Protein AF-A0A0B8PLE0-F1 (afdb_monomer_lite)

Radius of gyration: 30.24 Å; chains: 1; bounding box: 67×17×90 Å

Structure (mmCIF, N/CA/C/O backbone):
data_AF-A0A0B8PLE0-F1
#
_entry.id   AF-A0A0B8PLE0-F1
#
loop_
_atom_site.group_PDB
_atom_site.id
_atom_site.type_symbol
_atom_site.label_atom_id
_atom_site.label_alt_id
_atom_site.label_comp_id
_atom_site.label_asym_id
_atom_site.label_entity_id
_atom_site.label_seq_id
_atom_site.pdbx_PDB_ins_code
_atom_site.Cartn_x
_atom_site.Cartn_y
_atom_site.Cartn_z
_atom_site.occupancy
_atom_site.B_iso_or_equiv
_atom_site.auth_seq_id
_atom_site.auth_comp_id
_atom_site.auth_asym_id
_atom_site.auth_atom_id
_atom_site.pdbx_PDB_model_num
ATOM 1 N N . MET A 1 1 ? -44.446 -1.941 62.205 1.00 48.59 1 MET A N 1
ATOM 2 C CA . MET A 1 1 ? -44.378 -2.336 60.776 1.00 48.59 1 MET A CA 1
ATOM 3 C C . MET A 1 1 ? -43.706 -1.281 59.868 1.00 48.59 1 MET A C 1
ATOM 5 O O . MET A 1 1 ? -44.010 -1.232 58.689 1.00 48.59 1 MET A O 1
ATOM 9 N N . LEU A 1 2 ? -42.747 -0.468 60.348 1.00 51.50 2 LEU A N 1
ATOM 10 C CA . LEU A 1 2 ? -42.121 0.595 59.525 1.00 51.50 2 LEU A CA 1
ATOM 11 C C . LEU A 1 2 ? -40.685 0.287 59.054 1.00 51.50 2 LEU A C 1
ATOM 13 O O . LEU A 1 2 ? -40.217 0.886 58.094 1.00 51.50 2 LEU A O 1
ATOM 17 N N . PHE A 1 3 ? -40.000 -0.687 59.663 1.00 43.31 3 PHE A N 1
ATOM 18 C CA . PHE A 1 3 ? -38.613 -1.021 59.308 1.00 43.31 3 PHE A CA 1
ATOM 19 C C . PHE A 1 3 ? -38.476 -1.831 58.007 1.00 43.31 3 PHE A C 1
ATOM 21 O O . PHE A 1 3 ? -37.500 -1.663 57.283 1.00 43.31 3 PHE A O 1
ATOM 28 N N . PHE A 1 4 ? -39.464 -2.659 57.655 1.00 40.78 4 PHE A N 1
ATOM 29 C CA . PHE A 1 4 ? -39.395 -3.498 56.449 1.00 40.78 4 PHE A CA 1
ATOM 30 C C . PHE A 1 4 ? -39.575 -2.706 55.145 1.00 40.78 4 PHE A C 1
ATOM 32 O O . PHE A 1 4 ? -38.960 -3.041 54.135 1.00 40.78 4 PHE A O 1
ATOM 39 N N . TYR A 1 5 ? -40.349 -1.616 55.172 1.00 46.59 5 TYR A N 1
ATOM 40 C CA . TYR A 1 5 ? -40.568 -0.765 53.997 1.00 46.59 5 TYR A CA 1
ATOM 41 C C . TYR A 1 5 ? -39.313 0.026 53.606 1.00 46.59 5 TYR A C 1
ATOM 43 O O . TYR A 1 5 ? -39.017 0.141 52.421 1.00 46.59 5 TYR A O 1
ATOM 51 N N . ALA A 1 6 ? -38.546 0.517 54.588 1.00 48.22 6 ALA A N 1
ATOM 52 C CA . ALA A 1 6 ? -37.306 1.259 54.346 1.00 48.22 6 ALA A CA 1
ATOM 53 C C . ALA A 1 6 ? -36.193 0.375 53.751 1.00 48.22 6 ALA A C 1
ATOM 55 O O . ALA A 1 6 ? -35.435 0.812 52.888 1.00 48.22 6 ALA A O 1
ATOM 56 N N . VAL A 1 7 ? -36.115 -0.892 54.172 1.00 52.41 7 VAL A N 1
ATOM 57 C CA . VAL A 1 7 ? -35.147 -1.860 53.627 1.00 52.41 7 VAL A CA 1
ATOM 58 C C . VAL A 1 7 ? -35.521 -2.270 52.198 1.00 52.41 7 VAL A C 1
ATOM 60 O O . VAL A 1 7 ? -34.641 -2.388 51.344 1.00 52.41 7 VAL A O 1
ATOM 63 N N .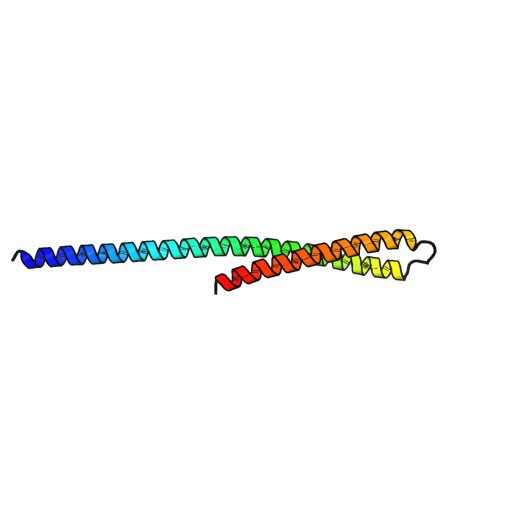 ALA A 1 8 ? -36.814 -2.428 51.902 1.00 53.19 8 ALA A N 1
ATOM 64 C CA . ALA A 1 8 ? -37.303 -2.750 50.559 1.00 53.19 8 ALA A CA 1
ATOM 65 C C . ALA A 1 8 ? -37.091 -1.600 49.550 1.00 53.19 8 ALA A C 1
ATOM 67 O O . ALA A 1 8 ? -36.701 -1.839 48.408 1.00 53.19 8 ALA A O 1
ATOM 68 N N . THR A 1 9 ? -37.276 -0.340 49.956 1.00 54.62 9 THR A N 1
ATOM 69 C CA . THR A 1 9 ? -37.030 0.823 49.083 1.00 54.62 9 THR A CA 1
ATOM 70 C C . THR A 1 9 ? -35.539 1.120 48.886 1.00 54.62 9 THR A C 1
ATOM 72 O O . THR A 1 9 ? -35.134 1.500 47.784 1.00 54.62 9 THR A O 1
ATOM 75 N N . ALA A 1 1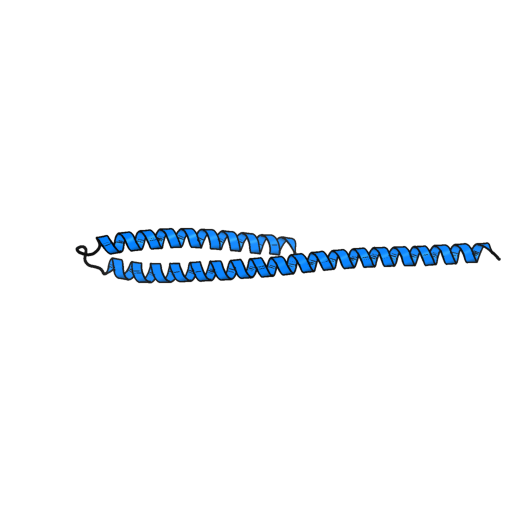0 ? -34.694 0.883 49.8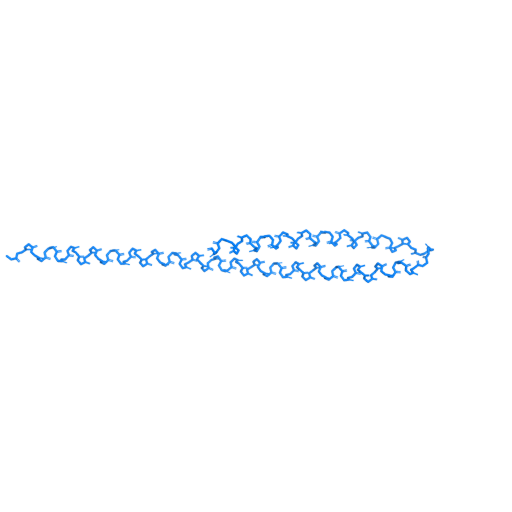95 1.00 55.69 10 ALA A N 1
ATOM 76 C CA . ALA A 1 10 ? -33.238 1.010 49.773 1.00 55.69 10 ALA A CA 1
ATOM 77 C C . ALA A 1 10 ? -32.620 -0.077 48.870 1.00 55.69 10 ALA A C 1
ATOM 79 O O . ALA A 1 10 ? -31.709 0.192 48.088 1.00 55.69 10 ALA A O 1
ATOM 80 N N . SER A 1 11 ? -33.142 -1.305 48.926 1.00 57.38 11 SER A N 1
ATOM 81 C CA . SER A 1 11 ? -32.694 -2.405 48.059 1.00 57.38 11 SER A CA 1
ATOM 82 C C . SER A 1 11 ? -33.166 -2.239 46.610 1.00 57.38 11 SER A C 1
ATOM 84 O O . SER A 1 11 ? -32.382 -2.472 45.687 1.00 57.38 11 SER A O 1
ATOM 86 N N . ALA A 1 12 ? -34.390 -1.746 46.388 1.00 61.69 12 ALA A N 1
ATOM 87 C CA . ALA A 1 12 ? -34.890 -1.417 45.051 1.00 61.69 12 ALA A CA 1
ATOM 88 C C . ALA A 1 12 ? -34.089 -0.282 44.383 1.00 61.69 12 ALA A C 1
ATOM 90 O O . ALA A 1 12 ? -33.731 -0.389 43.209 1.00 61.69 12 ALA A O 1
ATOM 91 N N . THR A 1 13 ? -33.740 0.771 45.132 1.00 65.12 13 THR A N 1
ATOM 92 C CA . THR A 1 13 ? -32.924 1.886 44.614 1.00 65.12 13 THR A CA 1
ATOM 93 C C . THR A 1 13 ? -31.465 1.486 44.359 1.00 65.12 13 THR A C 1
ATOM 95 O O . THR A 1 13 ? -30.875 1.900 43.357 1.00 65.12 13 THR A O 1
ATOM 98 N N . ALA A 1 14 ? -30.883 0.617 45.191 1.00 64.81 14 ALA A N 1
ATOM 99 C CA . ALA A 1 14 ? -29.546 0.065 44.964 1.00 64.81 14 ALA A CA 1
ATOM 100 C C . ALA A 1 14 ? -29.476 -0.826 43.707 1.00 64.81 14 ALA A C 1
ATOM 102 O O . ALA A 1 14 ? -28.528 -0.722 42.924 1.00 64.81 14 ALA A O 1
ATOM 103 N N . LEU A 1 15 ? -30.495 -1.661 43.466 1.00 64.19 15 LEU A N 1
ATOM 104 C CA . LEU A 1 15 ? -30.608 -2.490 42.259 1.00 64.19 15 LEU A CA 1
ATOM 105 C C . LEU A 1 15 ? -30.810 -1.648 40.988 1.00 64.19 15 LEU A C 1
ATOM 107 O O . LEU A 1 15 ? -30.201 -1.943 39.953 1.00 64.19 15 LEU A O 1
ATOM 111 N N . SER A 1 16 ? -31.598 -0.567 41.053 1.00 63.91 16 SER A N 1
ATOM 112 C CA . SER A 1 16 ? -31.736 0.372 39.931 1.00 63.91 16 SER A CA 1
ATOM 113 C C . SER A 1 16 ? -30.428 1.117 39.635 1.00 63.91 16 SER A C 1
ATOM 115 O O . SER A 1 16 ? -30.047 1.273 38.480 1.00 63.91 16 SER A O 1
ATOM 117 N N . LEU A 1 17 ? -29.672 1.517 40.663 1.00 71.44 17 LEU A N 1
ATOM 118 C CA . LEU A 1 17 ? -28.357 2.153 40.494 1.00 71.44 17 LEU A CA 1
ATOM 119 C C . LEU A 1 17 ? -27.326 1.203 39.868 1.00 71.44 17 LEU A C 1
ATOM 121 O O . LEU A 1 17 ? -26.591 1.596 38.963 1.00 71.44 17 LEU A O 1
ATOM 125 N N . LEU A 1 18 ? -27.292 -0.059 40.305 1.00 70.75 18 LEU A N 1
ATOM 126 C CA . LEU A 1 18 ? -26.428 -1.097 39.732 1.00 70.75 18 LEU A CA 1
ATOM 127 C C . LEU A 1 18 ? -26.749 -1.379 38.260 1.00 70.75 18 LEU A C 1
ATOM 129 O O . LEU A 1 18 ? -25.833 -1.529 37.451 1.00 70.75 18 LEU A O 1
ATOM 133 N N . SER A 1 19 ? -28.031 -1.435 37.899 1.00 66.88 19 SER A N 1
ATOM 134 C CA . SER A 1 19 ? -28.461 -1.649 36.511 1.00 66.88 19 SER A CA 1
ATOM 135 C C . SER A 1 19 ? -28.168 -0.442 35.615 1.00 66.88 19 SER A C 1
ATOM 137 O O . SER A 1 19 ? -27.660 -0.634 34.512 1.00 66.88 19 SER A O 1
ATOM 139 N N . ILE A 1 20 ? -28.353 0.792 36.100 1.00 74.00 20 ILE A N 1
ATOM 140 C CA . ILE A 1 20 ? -27.934 2.020 35.395 1.00 74.00 20 ILE A CA 1
ATOM 141 C C . ILE A 1 20 ? -26.410 2.047 35.197 1.00 74.00 20 ILE A C 1
ATOM 143 O O . ILE A 1 20 ? -25.923 2.355 34.105 1.00 74.00 20 ILE A O 1
ATOM 147 N N . LYS A 1 21 ? -25.635 1.681 36.225 1.00 76.50 21 LYS A N 1
ATOM 148 C CA . LYS A 1 21 ? -24.170 1.621 36.134 1.00 76.50 21 LYS A CA 1
ATOM 149 C C . LYS A 1 21 ? -23.716 0.588 35.098 1.00 76.50 21 LYS A C 1
ATOM 151 O O . LYS A 1 21 ? -22.913 0.909 34.230 1.00 76.50 21 LYS A O 1
ATOM 156 N N . ARG A 1 22 ? -24.303 -0.613 35.107 1.00 73.25 22 ARG A N 1
ATOM 157 C CA . ARG A 1 22 ? -24.036 -1.632 34.079 1.00 73.25 22 ARG A CA 1
ATOM 158 C C . ARG A 1 22 ? -24.418 -1.148 32.682 1.00 73.25 22 ARG A C 1
ATOM 160 O O . ARG A 1 22 ? -23.611 -1.268 31.774 1.00 73.25 22 ARG A O 1
ATOM 167 N N . PHE A 1 23 ? -25.592 -0.540 32.516 1.00 73.81 23 PHE A N 1
ATOM 168 C CA . PHE A 1 23 ? -26.048 -0.015 31.225 1.00 73.81 23 PHE A CA 1
ATOM 169 C C . PHE A 1 23 ? -25.105 1.059 30.665 1.00 73.81 23 PHE A C 1
ATOM 171 O O . PHE A 1 23 ? -24.750 1.038 29.487 1.00 73.81 23 PHE A O 1
ATOM 178 N N . THR A 1 24 ? -24.651 1.984 31.514 1.00 76.94 24 THR A N 1
ATOM 179 C CA . THR A 1 24 ? -23.685 3.022 31.121 1.00 76.94 24 THR A CA 1
ATOM 180 C C . THR A 1 24 ? -22.309 2.447 30.781 1.00 76.94 24 THR A C 1
ATOM 182 O O . THR A 1 24 ? -21.695 2.895 29.814 1.00 76.94 24 THR A O 1
ATOM 185 N N . GLU A 1 25 ? -21.840 1.425 31.500 1.00 78.31 25 GLU A N 1
ATOM 186 C CA . GLU A 1 25 ? -20.613 0.690 31.165 1.00 78.31 25 GLU A CA 1
ATOM 187 C C . GLU A 1 25 ? -20.736 -0.064 29.831 1.00 78.31 25 GLU A C 1
ATOM 189 O O . GLU A 1 25 ? -19.832 0.019 29.000 1.00 78.31 25 GLU A O 1
ATOM 194 N N . THR A 1 26 ? -21.859 -0.742 29.575 1.00 73.75 26 THR A N 1
ATOM 195 C CA . THR A 1 26 ? -22.113 -1.430 28.297 1.00 73.75 26 THR A CA 1
ATOM 196 C C . THR A 1 26 ? -22.155 -0.443 27.133 1.00 73.75 26 THR A C 1
ATOM 198 O O . THR A 1 26 ? -21.534 -0.683 26.100 1.00 73.75 26 THR A O 1
ATOM 201 N N . ARG A 1 27 ? -22.816 0.708 27.309 1.00 74.00 27 ARG A N 1
ATOM 202 C CA . ARG A 1 27 ? -22.908 1.746 26.274 1.00 74.00 27 ARG A CA 1
ATOM 203 C C . ARG A 1 27 ? -21.546 2.370 25.954 1.00 74.00 27 ARG A C 1
ATOM 205 O O . ARG A 1 27 ? -21.257 2.630 24.791 1.00 74.00 27 ARG A O 1
ATOM 212 N N . LYS A 1 28 ? -20.689 2.568 26.965 1.00 77.75 28 LYS A N 1
ATOM 213 C CA . LYS A 1 28 ? -19.298 3.008 26.758 1.00 77.75 28 LYS A CA 1
ATOM 214 C C . LYS A 1 28 ? -18.491 1.981 25.967 1.00 77.75 28 LYS A C 1
ATOM 216 O O . LYS A 1 28 ? -17.797 2.369 25.037 1.00 77.75 28 LYS A O 1
ATOM 221 N N . LYS A 1 29 ? -18.611 0.688 26.291 1.00 76.00 29 LYS A N 1
ATOM 222 C CA . LYS A 1 29 ? -17.936 -0.383 25.536 1.00 76.00 29 LYS A CA 1
ATOM 223 C C . LYS A 1 29 ? -18.375 -0.419 24.071 1.00 76.00 29 LYS A C 1
ATOM 225 O O . LYS A 1 29 ? -17.520 -0.414 23.198 1.00 76.00 29 LYS A O 1
ATOM 230 N N . GLN A 1 30 ? -19.680 -0.343 23.805 1.00 75.00 30 GLN A N 1
ATOM 231 C CA . GLN A 1 30 ? -20.208 -0.294 22.435 1.00 75.00 30 GLN A CA 1
ATOM 232 C C . GLN A 1 30 ? -19.736 0.939 21.650 1.00 75.00 30 GLN A C 1
ATOM 234 O O . GLN A 1 30 ? -19.453 0.833 20.461 1.00 75.00 30 GLN A O 1
ATOM 239 N N . SER A 1 31 ? -19.628 2.103 22.303 1.00 79.81 31 SER A N 1
ATOM 240 C CA . SER A 1 31 ? -19.069 3.314 21.679 1.00 79.81 31 SER A CA 1
ATOM 241 C C . SER A 1 31 ? -17.629 3.088 21.223 1.00 79.81 31 SER A C 1
ATOM 243 O O . SER A 1 31 ? -17.294 3.365 20.077 1.00 79.81 31 SER A O 1
ATOM 245 N N . VAL A 1 32 ? -16.798 2.528 22.106 1.00 81.25 32 VAL A N 1
ATOM 246 C CA . VAL A 1 32 ? -15.387 2.241 21.821 1.00 81.25 32 VAL A CA 1
ATOM 247 C C . VAL A 1 32 ? -15.250 1.200 20.707 1.00 81.25 32 VAL A C 1
ATOM 249 O O . VAL A 1 32 ? -14.468 1.397 19.784 1.00 81.25 32 VAL A O 1
ATOM 252 N N . GLU A 1 33 ? -16.042 0.127 20.728 1.00 80.50 33 GLU A N 1
ATOM 253 C CA . GLU A 1 33 ? -16.055 -0.875 19.651 1.00 80.50 33 GLU A CA 1
ATOM 254 C C . GLU A 1 33 ? -16.440 -0.260 18.297 1.00 80.50 33 GLU A C 1
ATOM 256 O O . GLU A 1 33 ? -15.782 -0.524 17.291 1.00 80.50 33 GLU A O 1
ATOM 261 N N . SER A 1 34 ? -17.457 0.606 18.269 1.00 83.75 34 SER A N 1
ATOM 262 C CA . SER A 1 34 ? -17.870 1.320 17.056 1.00 83.75 34 SER A CA 1
ATOM 263 C C . SER A 1 34 ? -16.772 2.249 16.528 1.00 83.75 34 SER A C 1
ATOM 265 O O . SER A 1 34 ? -16.558 2.317 15.317 1.00 83.75 34 SER A O 1
ATOM 267 N N . GLU A 1 35 ? -16.074 2.973 17.404 1.00 86.19 35 GLU A N 1
ATOM 268 C CA . GLU A 1 35 ? -14.953 3.843 17.024 1.00 86.19 35 GLU A CA 1
ATOM 269 C C . GLU A 1 35 ? -13.793 3.033 16.433 1.00 86.19 35 GLU A C 1
ATOM 271 O O . GLU A 1 35 ? -13.262 3.382 15.376 1.00 86.19 35 GLU A O 1
ATOM 276 N N . ILE A 1 36 ? -13.438 1.910 17.062 1.00 83.75 36 ILE A N 1
ATOM 277 C CA . ILE A 1 36 ? -12.364 1.040 16.576 1.00 83.75 36 ILE A CA 1
ATOM 278 C C . ILE A 1 36 ? -12.747 0.399 15.232 1.00 83.75 36 ILE A C 1
ATOM 280 O O . ILE A 1 36 ? -11.906 0.311 14.337 1.00 83.75 36 ILE A O 1
ATOM 284 N N . GLN A 1 37 ? -14.011 0.011 15.028 1.00 84.81 37 GLN A N 1
ATOM 285 C CA . GLN A 1 37 ? -14.493 -0.492 13.733 1.00 84.81 37 GLN A CA 1
ATOM 286 C C . GLN A 1 37 ? -14.417 0.566 12.624 1.00 84.81 37 GLN A C 1
ATOM 288 O O . GLN A 1 37 ? -13.990 0.258 11.508 1.00 84.81 37 GLN A O 1
ATOM 293 N N . GLN A 1 38 ? -14.785 1.817 12.919 1.00 89.31 38 GLN A N 1
ATOM 294 C CA . GLN A 1 38 ? -14.645 2.919 11.964 1.00 89.31 38 GLN A CA 1
ATOM 295 C C . GLN A 1 38 ? -13.180 3.147 11.589 1.00 89.31 38 GLN A C 1
ATOM 297 O O . GLN A 1 38 ? -12.861 3.257 10.403 1.00 89.31 38 GLN A O 1
ATOM 302 N N . GLN A 1 39 ? -12.279 3.153 12.575 1.00 88.81 39 GLN A N 1
ATOM 303 C CA . GLN A 1 39 ? -10.842 3.248 12.323 1.00 88.81 39 GLN A CA 1
ATOM 304 C C . GLN A 1 39 ? -10.359 2.073 11.471 1.00 88.81 39 GLN A C 1
ATOM 306 O O . GLN A 1 39 ? -9.714 2.288 10.448 1.00 88.81 39 GLN A O 1
ATOM 311 N N . LEU A 1 40 ? -10.724 0.835 11.810 1.00 89.94 40 LEU A N 1
ATOM 312 C CA . LEU A 1 40 ? -10.332 -0.348 11.044 1.00 89.94 40 LEU A CA 1
ATOM 313 C C . LEU A 1 40 ? -10.762 -0.245 9.574 1.00 89.94 40 LEU A C 1
ATOM 315 O O . LEU A 1 40 ? -9.969 -0.546 8.681 1.00 89.94 40 LEU A O 1
ATOM 319 N N . SER A 1 41 ? -11.982 0.235 9.313 1.00 90.56 41 SER A N 1
ATOM 320 C CA . SER A 1 41 ? -12.461 0.474 7.949 1.00 90.56 41 SER A CA 1
ATOM 321 C C . SER A 1 41 ? -11.626 1.526 7.214 1.00 90.56 41 SER A C 1
ATOM 323 O O . SER A 1 41 ? -11.350 1.358 6.026 1.00 90.56 41 SER A O 1
ATOM 325 N N . GLN A 1 42 ? -11.204 2.598 7.890 1.00 92.44 42 GLN A N 1
ATOM 326 C CA . GLN A 1 42 ? -10.335 3.618 7.296 1.00 92.44 42 GLN A CA 1
ATOM 327 C C . GLN A 1 42 ? -8.958 3.042 6.946 1.00 92.44 42 GLN A C 1
ATOM 329 O O . GLN A 1 42 ? -8.492 3.208 5.819 1.00 92.44 42 GLN A O 1
ATOM 334 N N . TYR A 1 43 ? -8.330 2.310 7.869 1.00 92.00 43 TYR A N 1
ATOM 335 C CA . TYR A 1 43 ? -7.030 1.679 7.628 1.00 92.00 43 TYR A CA 1
ATOM 336 C C . TYR A 1 43 ? -7.090 0.604 6.540 1.00 92.00 43 TYR A C 1
ATOM 338 O O . TYR A 1 43 ? -6.149 0.491 5.756 1.00 92.00 43 TYR A O 1
ATOM 346 N N . LEU A 1 44 ? -8.197 -0.138 6.436 1.00 93.00 44 LEU A N 1
ATOM 347 C CA . LEU A 1 44 ? -8.421 -1.083 5.343 1.00 93.00 44 LEU A CA 1
ATOM 348 C C . LEU A 1 44 ? -8.457 -0.372 3.986 1.00 93.00 44 LEU A C 1
ATOM 350 O O . LEU A 1 44 ? -7.808 -0.817 3.044 1.00 93.00 44 LEU A O 1
ATOM 354 N N . ASN A 1 45 ? -9.164 0.755 3.889 1.00 94.88 45 ASN A N 1
ATOM 355 C CA . ASN A 1 45 ? -9.217 1.535 2.652 1.00 94.88 45 ASN A CA 1
ATOM 356 C C . ASN A 1 45 ? -7.835 2.074 2.256 1.00 94.88 45 ASN A C 1
ATOM 358 O O . ASN A 1 45 ? -7.462 1.999 1.087 1.00 94.88 45 ASN A O 1
ATOM 362 N N . ILE A 1 46 ? -7.053 2.561 3.227 1.00 94.19 46 ILE A N 1
ATOM 363 C CA . ILE A 1 46 ? -5.671 3.014 3.001 1.00 94.19 46 ILE A CA 1
ATOM 364 C C . ILE A 1 46 ? -4.791 1.853 2.525 1.00 94.19 46 ILE A C 1
ATOM 366 O O . ILE A 1 46 ? -4.011 2.015 1.587 1.00 94.19 46 ILE A O 1
ATOM 370 N N . TYR A 1 47 ? -4.924 0.678 3.145 1.00 95.62 47 TYR A N 1
ATOM 371 C CA . TYR A 1 47 ? -4.204 -0.527 2.744 1.00 95.62 47 TYR A CA 1
ATOM 372 C C . TYR A 1 47 ? -4.525 -0.931 1.299 1.00 95.62 47 TYR A C 1
ATOM 374 O O . TYR A 1 47 ? -3.602 -1.112 0.508 1.00 95.62 47 TYR A O 1
ATOM 382 N N . ILE A 1 48 ? -5.809 -1.000 0.939 1.00 95.88 48 ILE A N 1
ATOM 383 C CA . ILE A 1 48 ? -6.255 -1.364 -0.414 1.00 95.88 48 ILE A CA 1
ATOM 384 C C . ILE A 1 48 ? -5.740 -0.360 -1.453 1.00 95.88 48 ILE A C 1
ATOM 386 O O . ILE A 1 48 ? -5.285 -0.756 -2.525 1.00 95.88 48 ILE A O 1
ATOM 390 N N . ASP A 1 49 ? -5.792 0.941 -1.161 1.00 96.50 49 ASP A N 1
ATOM 391 C CA . ASP A 1 49 ? -5.269 1.968 -2.068 1.00 96.50 49 ASP A CA 1
ATOM 392 C C . ASP A 1 49 ? -3.746 1.854 -2.247 1.00 96.50 49 ASP A C 1
ATOM 394 O O . ASP A 1 49 ? -3.238 1.913 -3.371 1.00 96.50 49 ASP A O 1
ATOM 398 N N . ALA A 1 50 ? -3.008 1.628 -1.156 1.00 95.38 50 ALA A N 1
ATOM 399 C CA . ALA A 1 50 ? -1.563 1.434 -1.207 1.00 95.38 50 ALA A CA 1
ATOM 400 C C . ALA A 1 50 ? -1.173 0.168 -1.990 1.00 95.38 50 ALA A C 1
ATOM 402 O O . ALA A 1 50 ? -0.231 0.212 -2.782 1.00 95.38 50 ALA A O 1
ATOM 403 N N . GLU A 1 51 ? -1.912 -0.929 -1.809 1.00 95.38 51 GLU A N 1
ATOM 404 C CA . GLU A 1 51 ? -1.742 -2.186 -2.546 1.00 95.38 51 GLU A CA 1
ATOM 405 C C . GLU A 1 51 ? -1.971 -1.986 -4.048 1.00 95.38 51 GLU A C 1
ATOM 407 O O . GLU A 1 51 ? -1.093 -2.302 -4.847 1.00 95.38 51 GLU A O 1
ATOM 412 N N . ARG A 1 52 ? -3.080 -1.344 -4.437 1.00 96.56 52 ARG A N 1
ATOM 413 C CA . ARG A 1 52 ? -3.383 -1.045 -5.848 1.00 96.56 52 ARG A CA 1
ATOM 414 C C . ARG A 1 52 ? -2.300 -0.203 -6.514 1.00 96.56 52 ARG A C 1
ATOM 416 O O . ARG A 1 52 ? -1.906 -0.488 -7.642 1.00 96.56 52 ARG A O 1
ATOM 423 N N . LYS A 1 53 ? -1.808 0.832 -5.826 1.00 95.50 53 LYS A N 1
ATOM 424 C CA . LYS A 1 53 ? -0.730 1.692 -6.341 1.00 95.50 53 LYS A CA 1
ATOM 425 C C . LYS A 1 53 ? 0.581 0.925 -6.490 1.00 95.50 53 LYS A C 1
ATOM 427 O O . LYS A 1 53 ? 1.277 1.114 -7.483 1.00 95.50 53 LYS A O 1
ATOM 432 N N . TYR A 1 54 ? 0.905 0.062 -5.527 1.00 96.12 54 TYR A N 1
ATOM 433 C CA . TYR A 1 54 ? 2.091 -0.785 -5.590 1.00 96.12 54 TYR A CA 1
ATOM 434 C C . TYR A 1 54 ? 2.017 -1.805 -6.737 1.00 96.12 54 TYR A C 1
ATOM 436 O O . TYR A 1 54 ? 2.984 -1.961 -7.481 1.00 96.12 54 TYR A O 1
ATOM 444 N N . ASP A 1 55 ? 0.868 -2.446 -6.941 1.00 96.00 55 ASP A N 1
ATOM 445 C CA . ASP A 1 55 ? 0.685 -3.403 -8.035 1.00 96.00 55 ASP A CA 1
ATOM 446 C C . ASP A 1 55 ? 0.717 -2.731 -9.413 1.00 96.00 55 ASP A C 1
ATOM 448 O O . ASP A 1 55 ? 1.317 -3.273 -10.345 1.00 96.00 55 ASP A O 1
ATOM 452 N N . ALA A 1 56 ? 0.149 -1.527 -9.540 1.00 95.25 56 ALA A N 1
ATOM 453 C CA . ALA A 1 56 ? 0.203 -0.750 -10.776 1.00 95.25 56 ALA A CA 1
ATOM 454 C C . ALA A 1 56 ? 1.652 -0.438 -11.186 1.00 95.25 56 ALA A C 1
ATOM 456 O O . ALA A 1 56 ? 2.065 -0.789 -12.294 1.00 95.25 56 ALA A O 1
ATOM 457 N N . ILE A 1 57 ? 2.453 0.133 -10.275 1.00 94.88 57 ILE A N 1
ATOM 458 C CA . ILE A 1 57 ? 3.851 0.481 -10.571 1.00 94.88 57 ILE A CA 1
ATOM 459 C C . ILE A 1 57 ? 4.719 -0.766 -10.786 1.00 94.88 57 ILE A C 1
ATOM 461 O O . ILE A 1 57 ? 5.607 -0.775 -11.635 1.00 94.88 57 ILE A O 1
ATOM 465 N N . LYS A 1 58 ? 4.440 -1.863 -10.071 1.00 94.94 58 LYS A N 1
ATOM 466 C CA . LYS A 1 58 ? 5.123 -3.149 -10.258 1.00 94.94 58 LYS A CA 1
ATOM 467 C C . LYS A 1 58 ? 4.856 -3.734 -11.645 1.00 94.94 58 LYS A C 1
ATOM 469 O O . LYS A 1 58 ? 5.783 -4.240 -12.278 1.00 94.94 58 LYS A O 1
ATOM 474 N N . SER A 1 59 ? 3.611 -3.664 -12.115 1.00 94.62 59 SER A N 1
ATOM 475 C CA . SER A 1 59 ? 3.240 -4.099 -13.463 1.00 94.62 59 SER A CA 1
ATOM 476 C C . SER A 1 59 ? 3.918 -3.236 -14.527 1.00 94.62 59 SER A C 1
ATOM 478 O O . SER A 1 59 ? 4.507 -3.770 -15.466 1.00 94.62 59 SER A O 1
ATOM 480 N N . GLU A 1 60 ? 3.894 -1.913 -14.364 1.00 93.94 60 GLU A N 1
ATOM 481 C CA . GLU A 1 60 ? 4.551 -0.981 -15.283 1.00 93.94 60 GLU A CA 1
ATOM 482 C C . GLU A 1 60 ? 6.065 -1.222 -15.360 1.00 93.94 60 GLU A C 1
ATOM 484 O O . GLU A 1 60 ? 6.615 -1.376 -16.454 1.00 93.94 60 GLU A O 1
ATOM 489 N N . PHE A 1 61 ? 6.727 -1.357 -14.208 1.00 93.12 61 PHE A N 1
ATOM 490 C CA . PHE A 1 61 ? 8.151 -1.675 -14.129 1.00 93.12 61 PHE A CA 1
ATOM 491 C C . PHE A 1 61 ? 8.476 -3.002 -14.827 1.00 93.12 61 PHE A C 1
ATOM 493 O O . PHE A 1 61 ? 9.446 -3.084 -15.578 1.00 93.12 61 PHE A O 1
ATOM 500 N N . ALA A 1 62 ? 7.656 -4.040 -14.634 1.00 92.69 62 ALA A N 1
ATOM 501 C CA . ALA A 1 62 ? 7.861 -5.338 -15.275 1.00 92.69 62 ALA A CA 1
ATOM 502 C C . ALA A 1 62 ? 7.749 -5.261 -16.806 1.00 92.69 62 ALA A C 1
ATOM 504 O O . ALA A 1 62 ? 8.530 -5.897 -17.516 1.00 92.69 62 ALA A O 1
ATOM 505 N N . VAL A 1 63 ? 6.799 -4.476 -17.319 1.00 92.06 63 VAL A N 1
ATOM 506 C CA . VAL A 1 63 ? 6.618 -4.263 -18.759 1.00 92.06 63 VAL A CA 1
ATOM 507 C C . VAL A 1 63 ? 7.798 -3.477 -19.335 1.00 92.06 63 VAL A C 1
ATOM 509 O O . VAL A 1 63 ? 8.444 -3.944 -20.273 1.00 92.06 63 VAL A O 1
ATOM 512 N N . LYS A 1 64 ? 8.140 -2.327 -18.746 1.00 89.81 64 LYS A N 1
ATOM 513 C CA . LYS A 1 64 ? 9.231 -1.468 -19.232 1.00 89.81 64 LYS A CA 1
ATOM 514 C C . LYS A 1 64 ? 10.610 -2.111 -19.095 1.00 89.81 64 LYS A C 1
ATOM 516 O O . LYS A 1 64 ? 11.431 -1.974 -19.998 1.00 89.81 64 LYS A O 1
ATOM 521 N N . SER A 1 65 ? 10.841 -2.911 -18.054 1.00 89.25 65 SER A N 1
ATOM 522 C CA . SER A 1 65 ? 12.078 -3.687 -17.899 1.00 89.25 65 SER A CA 1
ATOM 523 C C . SER A 1 65 ? 12.293 -4.672 -19.054 1.00 89.25 65 SER A C 1
ATOM 525 O O . SER A 1 65 ? 13.408 -4.792 -19.564 1.00 89.25 65 SER A O 1
ATOM 527 N N . ARG A 1 66 ? 11.228 -5.339 -19.523 1.00 89.31 66 ARG A N 1
ATOM 528 C CA . ARG A 1 66 ? 11.308 -6.233 -20.691 1.00 89.31 66 ARG A CA 1
ATOM 529 C C . ARG A 1 66 ? 11.642 -5.465 -21.964 1.00 89.31 66 ARG A C 1
ATOM 531 O O . ARG A 1 66 ? 12.494 -5.916 -22.723 1.00 89.31 66 ARG A O 1
ATOM 538 N N . PHE A 1 67 ? 11.020 -4.303 -22.171 1.00 87.19 67 PHE A N 1
ATOM 539 C CA . PHE A 1 67 ? 11.347 -3.440 -23.306 1.00 87.19 67 PHE A CA 1
ATOM 540 C C . PHE A 1 67 ? 12.811 -2.994 -23.260 1.00 87.19 67 PHE A C 1
ATOM 542 O O . PHE A 1 67 ? 13.527 -3.197 -24.232 1.00 87.19 67 PHE A O 1
ATOM 549 N N . TYR A 1 68 ? 13.296 -2.515 -22.112 1.00 85.69 68 TYR A N 1
ATOM 550 C CA . TYR A 1 68 ? 14.694 -2.113 -21.924 1.00 85.69 68 TYR A CA 1
ATOM 551 C C . TYR A 1 68 ? 15.703 -3.209 -22.310 1.00 85.69 68 TYR A C 1
ATOM 553 O O . TYR A 1 68 ? 16.718 -2.931 -22.951 1.00 85.69 68 TYR A O 1
ATOM 561 N N . GLN A 1 69 ? 15.420 -4.465 -21.950 1.00 84.75 69 GLN A N 1
ATOM 562 C CA . GLN A 1 69 ? 16.272 -5.607 -22.300 1.00 84.75 69 GLN A CA 1
ATOM 563 C C . GLN A 1 69 ? 16.320 -5.873 -23.813 1.00 84.75 69 GLN A C 1
ATOM 565 O O . GLN A 1 69 ? 17.344 -6.333 -24.315 1.00 84.75 69 GLN A O 1
ATOM 570 N N . GLN A 1 70 ? 15.237 -5.566 -24.531 1.00 87.00 70 GLN A N 1
ATOM 571 C CA . GLN A 1 70 ? 15.118 -5.726 -25.984 1.00 87.00 70 GLN A CA 1
ATOM 572 C C . GLN A 1 70 ? 15.642 -4.507 -26.762 1.00 87.00 70 GLN A C 1
ATOM 574 O O . GLN A 1 70 ? 15.954 -4.622 -27.947 1.00 87.00 70 GLN A O 1
ATOM 579 N N . THR A 1 71 ? 15.772 -3.352 -26.106 1.00 83.81 71 THR A N 1
ATOM 580 C CA . THR A 1 71 ? 16.227 -2.105 -26.722 1.00 83.81 71 THR A CA 1
ATOM 581 C C . THR A 1 71 ? 17.719 -2.170 -27.104 1.00 83.81 71 THR A C 1
ATOM 583 O O . THR A 1 71 ? 18.560 -2.526 -26.259 1.00 83.81 71 THR A O 1
ATOM 586 N N . PRO A 1 72 ? 18.083 -1.787 -28.349 1.00 82.88 72 PRO 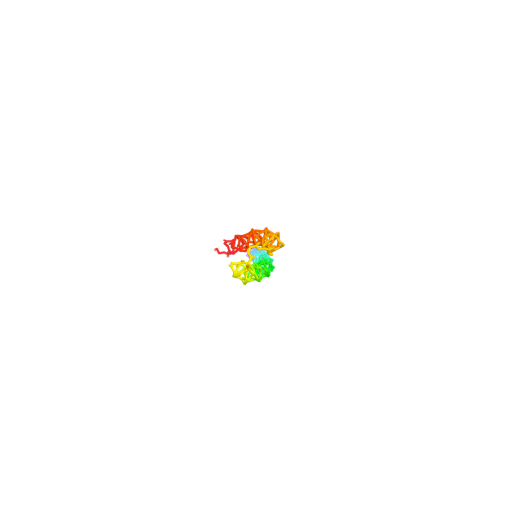A N 1
ATOM 587 C CA . PRO A 1 72 ? 19.471 -1.675 -28.792 1.00 82.88 72 PRO A CA 1
ATOM 588 C C . PRO A 1 72 ? 20.293 -0.729 -27.909 1.00 82.88 72 PRO A C 1
ATOM 590 O O . PRO A 1 72 ? 19.796 0.283 -27.419 1.00 82.8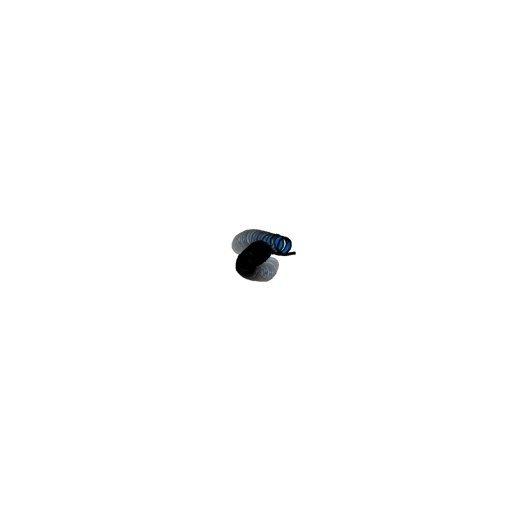8 72 PRO A O 1
ATOM 593 N N . VAL A 1 73 ? 21.584 -1.025 -27.741 1.00 79.31 73 VAL A N 1
ATOM 594 C CA . VAL A 1 73 ? 22.487 -0.274 -26.842 1.00 79.31 73 VAL A CA 1
ATOM 595 C C . VAL A 1 73 ? 22.563 1.221 -27.191 1.00 79.31 73 VAL A C 1
ATOM 597 O O . VAL A 1 73 ? 22.717 2.049 -26.300 1.00 79.31 73 VAL A O 1
ATOM 600 N N . THR A 1 74 ? 22.384 1.576 -28.463 1.00 77.12 74 THR A N 1
ATOM 601 C CA . THR A 1 74 ? 22.471 2.950 -28.986 1.00 77.12 74 THR A CA 1
ATOM 602 C C . THR A 1 74 ? 21.388 3.902 -28.475 1.00 77.12 74 THR A C 1
ATOM 604 O O . THR A 1 74 ? 21.603 5.107 -28.488 1.00 77.12 74 THR A O 1
ATOM 607 N N . VAL A 1 75 ? 20.250 3.385 -28.007 1.00 75.44 75 VAL A N 1
ATOM 608 C CA . VAL A 1 75 ? 19.115 4.171 -27.477 1.00 75.44 75 VAL A CA 1
ATOM 609 C C . VAL A 1 75 ? 18.841 3.870 -26.000 1.00 75.44 75 VAL A C 1
ATOM 611 O O . VAL A 1 75 ? 17.851 4.312 -25.433 1.00 75.44 75 VAL A O 1
ATOM 614 N N . ARG A 1 76 ? 19.728 3.119 -25.339 1.00 77.88 76 ARG A N 1
ATOM 615 C CA . ARG A 1 76 ? 19.515 2.591 -23.985 1.00 77.88 76 ARG A CA 1
ATOM 616 C C . ARG A 1 76 ? 19.620 3.648 -22.873 1.00 77.88 76 ARG A C 1
ATOM 618 O O . ARG A 1 76 ? 19.065 3.433 -21.801 1.00 77.88 76 ARG A O 1
ATOM 625 N N . GLY A 1 77 ? 20.294 4.775 -23.123 1.00 76.25 77 GLY A N 1
ATOM 626 C CA . GLY A 1 77 ? 20.507 5.844 -22.135 1.00 76.25 77 GLY A CA 1
ATOM 627 C C . GLY A 1 77 ? 19.207 6.451 -21.598 1.00 76.25 77 GLY A C 1
ATOM 628 O O . GLY A 1 77 ? 18.997 6.458 -20.392 1.00 76.25 77 GLY A O 1
ATOM 629 N N . GLU A 1 78 ? 18.290 6.858 -22.478 1.00 75.00 78 GLU A N 1
ATOM 630 C CA . GLU A 1 78 ? 17.013 7.480 -22.077 1.00 75.00 78 GLU A CA 1
ATOM 631 C C . GLU A 1 78 ? 16.106 6.513 -21.299 1.00 75.00 78 GLU A C 1
ATOM 633 O O . GLU A 1 78 ? 15.461 6.890 -20.322 1.00 75.00 78 GLU A O 1
ATOM 638 N N . TYR A 1 79 ? 16.107 5.231 -21.675 1.00 80.12 79 TYR A N 1
ATOM 639 C CA . TYR A 1 79 ? 15.355 4.212 -20.944 1.00 80.12 79 TYR A CA 1
ATOM 640 C C . TYR A 1 79 ? 15.982 3.873 -19.583 1.00 80.12 79 TYR A C 1
ATOM 642 O O . TYR A 1 79 ? 15.276 3.411 -18.691 1.00 80.12 79 TYR A O 1
ATOM 650 N N . SER A 1 80 ? 17.291 4.080 -19.404 1.00 82.31 80 SER A N 1
ATOM 651 C CA . SER A 1 80 ? 17.963 3.854 -18.119 1.00 82.31 80 SER A CA 1
ATOM 652 C C . SER A 1 80 ? 17.444 4.816 -17.050 1.00 82.31 80 SER A C 1
ATOM 654 O O . SER A 1 80 ? 17.129 4.381 -15.941 1.00 82.31 80 SER A O 1
ATOM 656 N N . ASP A 1 81 ? 17.293 6.097 -17.391 1.00 85.69 81 ASP A N 1
ATOM 657 C CA . ASP A 1 81 ? 16.789 7.116 -16.464 1.00 85.69 81 ASP A CA 1
ATOM 658 C C . ASP A 1 81 ? 15.324 6.855 -16.090 1.00 85.69 81 ASP A C 1
ATOM 660 O O . ASP A 1 81 ? 14.958 6.897 -14.913 1.00 85.69 81 ASP A O 1
ATOM 664 N N . GLU A 1 82 ? 14.490 6.490 -17.069 1.00 88.31 82 GLU A N 1
ATOM 665 C CA . GLU A 1 82 ? 13.095 6.115 -16.817 1.00 88.31 82 GLU A CA 1
ATOM 666 C C . GLU A 1 82 ? 12.994 4.890 -15.890 1.00 88.31 82 GLU A C 1
ATOM 668 O O . GLU A 1 82 ? 12.209 4.880 -14.937 1.00 88.31 82 GLU A O 1
ATOM 673 N N . MET A 1 83 ? 13.834 3.873 -16.110 1.00 90.56 83 MET A N 1
ATOM 674 C CA . MET A 1 83 ? 13.883 2.685 -15.257 1.00 90.56 83 MET A CA 1
ATOM 675 C C . MET A 1 83 ? 14.328 3.009 -13.827 1.00 90.56 83 MET A C 1
ATOM 677 O O . MET A 1 83 ? 13.780 2.435 -12.883 1.00 90.56 83 MET A O 1
ATOM 681 N N . MET A 1 84 ? 15.266 3.944 -13.643 1.00 90.69 84 MET A N 1
ATOM 682 C CA . MET A 1 84 ? 15.671 4.410 -12.314 1.00 90.69 84 MET A CA 1
ATOM 683 C C . MET A 1 84 ? 14.530 5.126 -11.585 1.00 90.69 84 MET A C 1
ATOM 685 O O . MET A 1 84 ? 14.296 4.863 -10.403 1.00 90.69 84 MET A O 1
ATOM 689 N N . VAL A 1 85 ? 13.783 5.991 -12.280 1.00 92.50 85 VAL A N 1
ATOM 690 C CA . VAL A 1 85 ? 12.617 6.682 -11.706 1.00 92.50 85 VAL A CA 1
ATOM 691 C C . VAL A 1 85 ? 11.542 5.679 -11.290 1.00 92.50 85 VAL A C 1
ATOM 693 O O . VAL A 1 85 ? 11.051 5.738 -10.160 1.00 92.50 85 VAL A O 1
ATOM 696 N N . LEU A 1 86 ? 11.216 4.715 -12.154 1.00 93.38 86 LEU A N 1
ATOM 697 C CA . LEU A 1 86 ? 10.233 3.673 -11.847 1.00 93.38 86 LEU A CA 1
ATOM 698 C C . LEU A 1 86 ? 10.681 2.779 -10.690 1.00 93.38 86 LEU A C 1
ATOM 700 O O . LEU A 1 86 ? 9.864 2.412 -9.848 1.00 93.38 86 LEU A O 1
ATOM 704 N N . GLN A 1 87 ? 11.974 2.458 -10.602 1.00 93.62 87 GLN A N 1
ATOM 705 C CA . GLN A 1 87 ? 12.524 1.702 -9.479 1.00 93.62 87 GLN A CA 1
ATOM 706 C C . GLN A 1 87 ? 12.389 2.474 -8.158 1.00 93.62 87 GLN A C 1
ATOM 708 O O . GLN A 1 87 ? 11.981 1.900 -7.146 1.00 93.62 87 GLN A O 1
ATOM 713 N N . ALA A 1 88 ? 12.683 3.777 -8.159 1.00 95.06 88 ALA A N 1
ATOM 714 C CA . ALA A 1 88 ? 12.518 4.625 -6.982 1.00 95.06 88 ALA A CA 1
ATOM 715 C C . ALA A 1 88 ? 11.043 4.727 -6.554 1.00 95.06 88 ALA A C 1
ATOM 717 O O . ALA A 1 88 ? 10.725 4.612 -5.368 1.00 95.06 88 ALA A O 1
ATOM 718 N N . GLN A 1 89 ? 10.126 4.882 -7.515 1.00 95.00 89 GLN A N 1
ATOM 719 C CA . GLN A 1 89 ? 8.685 4.885 -7.258 1.00 95.00 89 GLN A CA 1
ATOM 720 C C . GLN A 1 89 ? 8.203 3.538 -6.707 1.00 95.00 89 GLN A C 1
ATOM 722 O O . GLN A 1 89 ? 7.441 3.511 -5.739 1.00 95.00 89 GLN A O 1
ATOM 727 N N . LEU A 1 90 ? 8.678 2.422 -7.266 1.00 95.31 90 LEU A N 1
ATOM 728 C CA . LEU A 1 90 ? 8.349 1.076 -6.804 1.00 95.31 90 LEU A CA 1
ATOM 729 C C . LEU A 1 90 ? 8.729 0.881 -5.332 1.00 95.31 90 LEU A C 1
ATOM 731 O O . LEU A 1 90 ? 7.898 0.422 -4.547 1.00 95.31 90 LEU A O 1
ATOM 735 N N . GLU A 1 91 ? 9.945 1.261 -4.935 1.00 95.50 91 GLU A N 1
ATOM 736 C CA . GLU A 1 91 ? 10.385 1.151 -3.539 1.00 95.50 91 GLU A CA 1
ATOM 737 C C . GLU A 1 91 ? 9.609 2.098 -2.607 1.00 95.50 91 GLU A C 1
ATOM 739 O O . GLU A 1 91 ? 9.213 1.697 -1.509 1.00 95.50 91 GLU A O 1
ATOM 744 N N . ALA A 1 92 ? 9.283 3.316 -3.053 1.00 94.94 92 ALA A N 1
ATOM 745 C CA . ALA A 1 92 ? 8.450 4.235 -2.276 1.00 94.94 92 ALA A CA 1
ATOM 746 C C . ALA A 1 92 ? 7.029 3.681 -2.043 1.00 94.94 92 ALA A C 1
ATOM 748 O O . ALA A 1 92 ? 6.507 3.727 -0.924 1.00 94.94 92 ALA A O 1
ATOM 749 N N . HIS A 1 93 ? 6.396 3.123 -3.079 1.00 95.56 93 HIS A N 1
ATOM 750 C CA . HIS A 1 93 ? 5.066 2.520 -2.972 1.00 95.56 93 HIS A CA 1
ATOM 751 C C . HIS A 1 93 ? 5.072 1.232 -2.147 1.00 95.56 93 HIS A C 1
ATOM 753 O O . HIS A 1 93 ? 4.163 1.017 -1.346 1.00 95.56 93 HIS A O 1
ATOM 759 N N . LYS A 1 94 ? 6.126 0.423 -2.262 1.00 95.38 94 LYS A N 1
ATOM 760 C CA . LYS A 1 94 ? 6.347 -0.768 -1.437 1.00 95.38 94 LYS A CA 1
ATOM 761 C C . LYS A 1 94 ? 6.424 -0.428 0.050 1.00 95.38 94 LYS A C 1
ATOM 763 O O . LYS A 1 94 ? 5.780 -1.093 0.858 1.00 95.38 94 LYS A O 1
ATOM 768 N N . HIS A 1 95 ? 7.167 0.620 0.417 1.00 95.75 95 HIS A N 1
ATOM 769 C CA . HIS A 1 95 ? 7.237 1.073 1.808 1.00 95.75 95 HIS A CA 1
ATOM 770 C C . HIS A 1 95 ? 5.851 1.470 2.334 1.00 95.75 95 HIS A C 1
ATOM 772 O O . HIS A 1 95 ? 5.429 0.991 3.386 1.00 95.75 95 HIS A O 1
ATOM 778 N N . ARG A 1 96 ? 5.108 2.287 1.574 1.00 94.38 96 ARG A N 1
ATOM 779 C CA . ARG A 1 96 ? 3.744 2.713 1.938 1.00 94.38 96 ARG A CA 1
ATOM 780 C C . ARG A 1 96 ? 2.785 1.530 2.089 1.00 94.38 96 ARG A C 1
ATOM 782 O O . ARG A 1 96 ? 2.001 1.507 3.032 1.00 94.38 96 ARG A O 1
ATOM 789 N N . TYR A 1 97 ? 2.870 0.541 1.199 1.00 96.00 97 TYR A N 1
ATOM 790 C CA . TYR A 1 97 ? 2.102 -0.702 1.289 1.00 96.00 97 TYR A CA 1
ATOM 791 C C . TYR A 1 97 ? 2.390 -1.450 2.596 1.00 96.00 97 TYR A C 1
ATOM 793 O O . TYR A 1 97 ? 1.461 -1.796 3.328 1.00 96.00 97 TYR A O 1
ATOM 801 N N . PHE A 1 98 ? 3.666 -1.668 2.930 1.00 96.25 98 PHE A N 1
ATOM 802 C CA . PHE A 1 98 ? 4.034 -2.382 4.154 1.00 96.25 98 PHE A CA 1
ATOM 803 C C . PHE A 1 98 ? 3.627 -1.634 5.421 1.00 96.25 98 PHE A C 1
ATOM 805 O O . PHE A 1 98 ? 3.171 -2.256 6.381 1.00 96.25 98 PHE A O 1
ATOM 812 N N . GLU A 1 99 ? 3.752 -0.311 5.421 1.00 95.00 99 GLU A N 1
ATOM 813 C CA . GLU A 1 99 ? 3.309 0.527 6.527 1.00 95.00 99 GLU A CA 1
ATOM 814 C C . GLU A 1 99 ? 1.789 0.452 6.718 1.00 95.00 99 GLU A C 1
ATOM 816 O O . GLU A 1 99 ? 1.322 0.168 7.823 1.00 95.00 99 GLU A O 1
ATOM 821 N N . ALA A 1 100 ? 1.014 0.611 5.642 1.00 92.94 100 ALA A N 1
ATOM 822 C CA . ALA A 1 100 ? -0.442 0.505 5.688 1.00 92.94 100 ALA A CA 1
ATOM 823 C C . ALA A 1 100 ? -0.896 -0.888 6.152 1.00 92.94 100 ALA A C 1
ATOM 825 O O . ALA A 1 100 ? -1.768 -1.006 7.014 1.00 92.94 100 ALA A O 1
ATOM 826 N N . LYS A 1 101 ? -0.242 -1.945 5.652 1.00 94.00 101 LYS A N 1
ATOM 827 C CA . LYS A 1 101 ? -0.480 -3.330 6.072 1.00 94.00 101 LYS A CA 1
ATOM 828 C C . LYS A 1 101 ? -0.223 -3.518 7.562 1.00 94.00 101 LYS A C 1
ATOM 830 O O . LYS A 1 101 ? -1.040 -4.118 8.257 1.00 94.00 101 LYS A O 1
ATOM 835 N N . ARG A 1 102 ? 0.906 -3.006 8.062 1.00 94.12 102 ARG A N 1
ATOM 836 C CA . ARG A 1 102 ? 1.260 -3.084 9.483 1.00 94.12 102 ARG A CA 1
ATOM 837 C C . ARG A 1 102 ? 0.209 -2.386 10.342 1.00 94.12 102 ARG A C 1
ATOM 839 O O . ARG A 1 102 ? -0.232 -2.983 11.317 1.00 94.12 102 ARG A O 1
ATOM 846 N N . ASN A 1 103 ? -0.202 -1.177 9.962 1.00 90.94 103 ASN A N 1
ATOM 847 C CA . ASN A 1 103 ? -1.158 -0.377 10.727 1.00 90.94 103 ASN A CA 1
ATOM 848 C C . ASN A 1 103 ? -2.554 -1.027 10.763 1.00 90.94 103 ASN A C 1
ATOM 850 O O . ASN A 1 103 ? -3.183 -1.090 11.819 1.00 90.94 103 ASN A O 1
ATOM 854 N N . TYR A 1 104 ? -3.013 -1.585 9.637 1.00 90.19 104 TYR A N 1
ATOM 855 C CA . TYR A 1 104 ? -4.264 -2.346 9.581 1.00 90.19 104 TYR A CA 1
ATOM 856 C C . TYR A 1 104 ? -4.217 -3.591 10.483 1.00 90.19 104 TYR A C 1
ATOM 858 O O . TYR A 1 104 ? -5.110 -3.805 11.305 1.00 90.19 104 TYR A O 1
ATOM 866 N N . LEU A 1 105 ? -3.142 -4.384 10.396 1.00 90.00 105 LEU A N 1
ATOM 867 C CA . LEU A 1 105 ? -2.980 -5.593 11.211 1.00 90.00 105 LEU A CA 1
ATOM 868 C C . LEU A 1 105 ? -2.817 -5.288 12.706 1.00 90.00 105 LEU A C 1
ATOM 870 O O . LEU A 1 105 ? -3.291 -6.066 13.533 1.00 90.00 105 LEU A O 1
ATOM 874 N N . SER A 1 106 ? -2.155 -4.187 13.078 1.00 88.56 106 SER A N 1
ATOM 875 C CA . SER A 1 106 ? -2.006 -3.806 14.487 1.00 88.56 106 SER A CA 1
ATOM 876 C C . SER A 1 106 ? -3.339 -3.423 15.124 1.00 88.56 106 SER A C 1
ATOM 878 O O . SER A 1 106 ? -3.588 -3.804 16.262 1.00 88.56 106 SER A O 1
ATOM 880 N N . LEU A 1 107 ? -4.213 -2.734 14.384 1.00 80.75 107 LEU A N 1
ATOM 88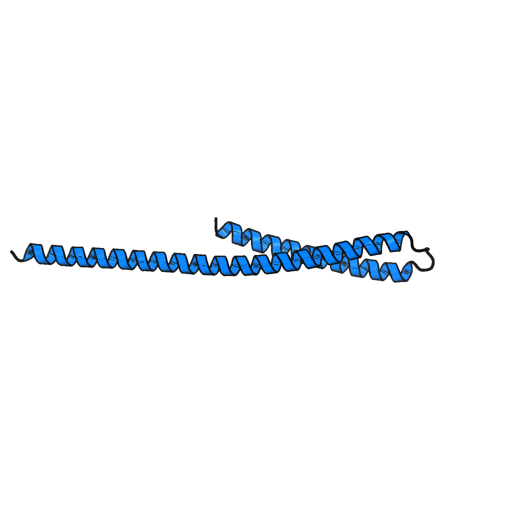1 C CA . LEU A 1 107 ? -5.570 -2.416 14.838 1.00 80.75 107 LEU A CA 1
ATOM 882 C C . LEU A 1 107 ? -6.462 -3.656 14.907 1.00 80.75 107 LEU A C 1
ATOM 884 O O . LEU A 1 107 ? -7.193 -3.821 15.878 1.00 80.75 107 LEU A O 1
ATOM 888 N N . GLY A 1 108 ? -6.349 -4.569 13.937 1.00 77.75 108 GLY A N 1
ATOM 889 C CA . GLY A 1 108 ? -7.063 -5.848 13.978 1.00 77.75 108 GLY A CA 1
ATOM 890 C C . GLY A 1 108 ? -6.720 -6.688 15.215 1.00 77.75 108 GLY A C 1
ATOM 891 O O . GLY A 1 108 ? -7.606 -7.290 15.807 1.00 77.75 108 GLY A O 1
ATOM 892 N N . LYS A 1 109 ? -5.456 -6.673 15.662 1.00 78.50 109 LYS A N 1
ATOM 893 C CA . LYS A 1 109 ? -5.028 -7.344 16.905 1.00 78.50 109 LYS A CA 1
ATOM 894 C C . LYS A 1 109 ? -5.524 -6.673 18.186 1.00 78.50 109 LYS A C 1
ATOM 896 O O . LYS A 1 109 ? -5.527 -7.324 19.216 1.00 78.50 109 LYS A O 1
ATOM 901 N N . ALA A 1 110 ? -5.887 -5.392 18.147 1.00 69.94 110 ALA A N 1
ATOM 902 C CA . ALA A 1 110 ? -6.442 -4.698 19.309 1.00 69.94 110 ALA A CA 1
ATOM 903 C C . ALA A 1 110 ? -7.942 -4.995 19.515 1.00 69.94 110 ALA A C 1
ATOM 905 O O . ALA A 1 110 ? -8.478 -4.697 20.579 1.00 69.94 110 ALA A O 1
ATOM 906 N N . LEU A 1 111 ? -8.609 -5.554 18.497 1.00 64.31 111 LEU A N 1
ATOM 907 C CA . LEU A 1 111 ? -10.024 -5.946 18.514 1.00 64.31 111 LEU A CA 1
ATOM 908 C C . LEU A 1 111 ? -10.271 -7.394 18.969 1.00 64.31 111 LEU A C 1
ATOM 910 O O . LEU A 1 111 ? -11.397 -7.702 19.353 1.00 64.31 111 LEU A O 1
ATOM 914 N N . VAL A 1 112 ? -9.264 -8.271 18.865 1.00 55.00 112 VAL A N 1
ATOM 915 C CA . VAL A 1 112 ? -9.321 -9.706 19.222 1.00 55.00 112 VAL A CA 1
ATOM 916 C C . VAL A 1 112 ? -8.714 -9.917 20.599 1.00 55.00 112 VAL A C 1
ATOM 918 O O . VAL A 1 112 ? -9.334 -10.650 21.399 1.00 55.00 112 VAL A O 1
#

pLDDT: mean 81.96, std 14.28, range [40.78, 96.56]

Foldseek 3Di:
DPPVVVVVVVVVVVVVVVVVVVVVVVVVVVVVLVVLVVVLVVLVVQLVVLVVQLVVLVVVLVVLVVVLVVDDPVPNVVSVVVNVVSVVSNVVSVVSNVVSVVVSVVSVVVND

Sequence (112 aa):
MLFFYAVATASATALSLLSIKRFTETRKKQSVESEIQQQLSQYLNIYIDAERKYDAIKSEFAVKSRFYQQTPVTVRGEYSDEMMVLQAQLEAHKHRYFEAKRNYLSLGKALV

Organism: NCBI:txid1481914

Secondary structure (DSSP, 8-state):
--HHHHHHHHHHHHHHHHHHHHHHHHHHHHHHHHHHHHHHHHHHHHHHHHHHHHHHHHHHHHHHHHHHHHS-GGGHHHHHHHHHHHHHHHHHHHHHHHHHHHHHHHHHHHH-